Protein AF-A0A928BR32-F1 (afdb_monomer_lite)

Secondary structure (DSSP, 8-state):
-HHHHHHHHHHHHHHHHHHHHHHHHSSPPPHHHHHHHHHHHTGGGS-HHHHHHHHHHHHHHHHH-GGGGGSTTHHHHHHHHHHHHHH-

Structure (mmCIF, N/CA/C/O backbone):
data_AF-A0A928BR32-F1
#
_entry.id   AF-A0A928BR32-F1
#
loop_
_atom_site.group_PDB
_atom_site.id
_atom_site.type_symbol
_atom_site.label_atom_id
_atom_site.label_alt_id
_atom_site.label_comp_id
_atom_site.label_asym_id
_atom_site.label_entity_id
_atom_site.label_seq_id
_atom_site.pdbx_PDB_ins_code
_atom_site.Cartn_x
_atom_site.Cartn_y
_atom_site.Cartn_z
_atom_site.occupancy
_atom_site.B_iso_or_equiv
_atom_site.auth_seq_id
_atom_site.auth_comp_id
_atom_site.auth_asym_id
_atom_site.auth_atom_id
_atom_site.pdbx_PDB_model_num
ATOM 1 N N . MET A 1 1 ? -40.384 20.392 22.896 1.00 57.81 1 MET A N 1
ATOM 2 C CA . MET A 1 1 ? -39.959 19.153 23.590 1.00 57.81 1 MET A CA 1
ATOM 3 C C . MET A 1 1 ? -39.497 18.056 22.629 1.00 57.81 1 MET A C 1
ATOM 5 O O . MET A 1 1 ? -38.373 17.610 22.774 1.00 57.81 1 MET A O 1
ATOM 9 N N . LYS A 1 2 ? -40.272 17.658 21.603 1.00 59.38 2 LYS A N 1
ATOM 10 C CA . LYS A 1 2 ? -39.819 16.631 20.631 1.00 59.38 2 LYS A CA 1
ATOM 11 C C . LYS A 1 2 ? -38.543 17.009 19.852 1.00 59.38 2 LYS A C 1
ATOM 13 O O . LYS A 1 2 ? -37.663 16.175 19.695 1.00 59.38 2 LYS A O 1
ATOM 18 N N . LYS A 1 3 ? -38.414 18.272 19.417 1.00 63.28 3 LYS A N 1
ATOM 19 C CA . LYS A 1 3 ? -37.240 18.757 18.660 1.00 63.28 3 LYS A CA 1
ATOM 20 C C . LYS A 1 3 ? -35.943 18.768 19.484 1.00 63.28 3 LYS A C 1
ATOM 22 O O . LYS A 1 3 ? -34.897 18.442 18.946 1.00 63.28 3 LYS A O 1
ATOM 27 N N . THR A 1 4 ? -36.027 19.085 20.779 1.00 71.56 4 THR A N 1
ATOM 28 C CA . THR A 1 4 ? -34.870 19.145 21.686 1.00 71.56 4 THR A CA 1
ATOM 29 C C . THR A 1 4 ? -34.298 17.766 22.009 1.00 71.56 4 THR A C 1
ATOM 31 O O . THR A 1 4 ? -33.085 17.607 22.076 1.00 71.56 4 THR A O 1
ATOM 34 N N . ILE A 1 5 ? -35.157 16.754 22.162 1.00 74.81 5 ILE A N 1
ATOM 35 C CA . ILE A 1 5 ? -34.714 15.368 22.371 1.00 74.81 5 ILE A CA 1
ATOM 36 C C . ILE A 1 5 ? -33.996 14.856 21.117 1.00 74.81 5 ILE A C 1
ATOM 38 O O . ILE A 1 5 ? -32.915 14.288 21.221 1.00 74.81 5 ILE A O 1
ATOM 42 N N . LEU A 1 6 ? -34.542 15.146 19.930 1.00 73.31 6 LEU A N 1
ATOM 43 C CA . LEU A 1 6 ? -33.954 14.720 18.658 1.00 73.31 6 LEU A CA 1
ATOM 44 C C . LEU A 1 6 ? -32.535 15.277 18.450 1.00 73.31 6 LEU A C 1
ATOM 46 O O . LEU A 1 6 ? -31.641 14.551 18.024 1.00 73.31 6 LEU A O 1
ATOM 50 N N . THR A 1 7 ? -32.316 16.552 18.785 1.00 76.56 7 THR A N 1
ATOM 51 C CA . THR A 1 7 ? -30.999 17.194 18.662 1.00 76.56 7 THR A CA 1
ATOM 52 C C . THR A 1 7 ? -29.975 16.629 19.641 1.00 76.56 7 THR A C 1
ATOM 54 O O . THR A 1 7 ? -28.822 16.448 19.265 1.00 76.56 7 THR A O 1
ATOM 57 N N . ILE A 1 8 ? -30.382 16.300 20.871 1.00 79.31 8 ILE A N 1
ATOM 58 C CA . ILE A 1 8 ? -29.484 15.702 21.873 1.00 79.31 8 ILE A CA 1
ATOM 59 C C . ILE A 1 8 ? -29.078 14.285 21.447 1.00 79.31 8 ILE A C 1
ATOM 61 O O . ILE A 1 8 ? -27.902 13.935 21.519 1.00 79.31 8 ILE A O 1
ATOM 65 N N . SER A 1 9 ? -30.026 13.488 20.946 1.00 78.31 9 SER A N 1
ATOM 66 C CA . SER A 1 9 ? -29.743 12.145 20.430 1.00 78.31 9 SER A CA 1
ATOM 67 C C . SER A 1 9 ? -28.802 12.175 19.222 1.00 78.31 9 SER A C 1
ATOM 69 O O . SER A 1 9 ? -27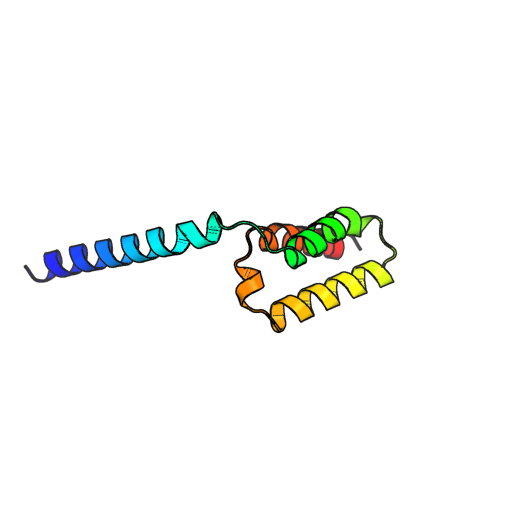.877 11.369 19.155 1.00 78.31 9 SER A O 1
ATOM 71 N N . ALA A 1 10 ? -28.989 13.125 18.300 1.00 78.62 10 ALA A N 1
ATOM 72 C CA . ALA A 1 10 ? -28.101 13.301 17.152 1.00 78.62 10 ALA A CA 1
ATOM 73 C C . ALA A 1 10 ? -26.674 13.689 17.578 1.00 78.62 10 ALA A C 1
ATOM 75 O O . ALA A 1 10 ? -25.709 13.146 17.043 1.00 78.62 10 ALA A O 1
ATOM 76 N N . LEU A 1 11 ? -26.536 14.569 18.578 1.00 80.25 11 LEU A N 1
ATOM 77 C CA . LEU A 1 11 ? -25.229 14.947 19.118 1.00 80.25 11 LEU A CA 1
ATOM 78 C C . LEU A 1 11 ? -24.521 13.756 19.775 1.00 80.25 11 LEU A C 1
ATOM 80 O O . LEU A 1 11 ? -23.343 13.530 19.518 1.00 80.25 11 LEU A O 1
ATOM 84 N N . MET A 1 12 ? -25.238 12.961 20.577 1.00 78.25 12 MET A N 1
ATOM 85 C CA . MET A 1 12 ? -24.657 11.769 21.205 1.00 78.25 12 MET A CA 1
ATOM 86 C C . MET A 1 12 ? -24.205 10.725 20.180 1.00 78.25 12 MET A C 1
ATOM 88 O O . MET A 1 12 ? -23.124 10.162 20.338 1.00 78.25 12 MET A O 1
ATOM 92 N N . LEU A 1 13 ? -24.986 10.488 19.121 1.00 79.75 13 LEU A N 1
ATOM 93 C CA . LEU A 1 13 ? -24.612 9.565 18.043 1.00 79.75 13 LEU A CA 1
ATOM 94 C C . LEU A 1 13 ? -23.362 10.039 17.290 1.00 79.75 13 LEU A C 1
ATOM 96 O O . LEU A 1 13 ? -22.473 9.234 17.021 1.00 79.75 13 LEU A O 1
ATOM 100 N N . ALA A 1 14 ? -23.260 11.340 17.006 1.00 75.06 14 ALA A N 1
ATOM 101 C CA . ALA A 1 14 ? -22.078 11.918 16.371 1.00 75.06 14 ALA A CA 1
ATOM 102 C C . ALA A 1 14 ? -20.832 11.815 17.268 1.00 75.06 14 ALA A C 1
ATOM 104 O O . ALA A 1 14 ? -19.762 11.432 16.796 1.00 75.06 14 ALA A O 1
ATOM 105 N N . CYS A 1 15 ? -20.967 12.086 18.571 1.00 74.56 15 CYS A N 1
ATOM 106 C CA . CYS A 1 15 ? -19.873 11.914 19.526 1.00 74.56 15 CYS A CA 1
ATOM 107 C C . CYS A 1 15 ? -19.437 10.446 19.632 1.00 74.56 15 CYS A C 1
ATOM 109 O O . CYS A 1 15 ? -18.242 10.171 19.578 1.00 74.56 15 CYS A O 1
ATOM 111 N N . LEU A 1 16 ? -20.370 9.494 19.729 1.00 74.31 16 LEU A N 1
ATOM 112 C CA . LEU A 1 16 ? -20.053 8.059 19.775 1.00 74.31 16 LEU A CA 1
ATOM 113 C C . LEU A 1 16 ? -19.326 7.586 18.512 1.00 74.31 16 LEU A C 1
ATOM 115 O O . LEU A 1 16 ? -18.354 6.842 18.617 1.00 74.31 16 LEU A O 1
ATOM 119 N N . ALA A 1 17 ? -19.746 8.055 17.336 1.00 70.19 17 ALA A N 1
ATOM 120 C CA . ALA A 1 17 ? -19.056 7.764 16.082 1.00 70.19 17 ALA A CA 1
ATOM 121 C C . ALA A 1 17 ? -17.622 8.324 16.075 1.00 70.19 17 ALA A C 1
ATOM 123 O O . ALA A 1 17 ? -16.693 7.628 15.674 1.00 70.19 17 ALA A O 1
ATOM 124 N N . PHE A 1 18 ? -17.423 9.548 16.575 1.00 68.81 18 PHE A N 1
ATOM 125 C CA . PHE A 1 18 ? -16.103 10.178 16.650 1.00 68.81 18 PHE A CA 1
ATOM 126 C C . PHE A 1 18 ? -15.160 9.465 17.635 1.00 68.81 18 PHE A C 1
ATOM 128 O O . PHE A 1 18 ? -14.017 9.157 17.296 1.00 68.81 18 PHE A O 1
ATOM 135 N N . TYR A 1 19 ? -15.639 9.146 18.841 1.00 65.44 19 TYR A N 1
ATOM 136 C CA . TYR A 1 19 ? -14.842 8.434 19.847 1.00 65.44 19 TYR A CA 1
ATOM 137 C C . TYR A 1 19 ? -14.586 6.969 19.479 1.00 65.44 19 TYR A C 1
ATOM 139 O O . TYR A 1 19 ? -13.542 6.437 19.846 1.00 65.44 19 TYR A O 1
ATOM 147 N N . GLY A 1 20 ? -15.487 6.328 18.730 1.00 63.06 20 GLY A N 1
ATOM 148 C CA . GLY A 1 20 ? -15.275 4.976 18.212 1.00 63.06 20 GLY A CA 1
ATOM 149 C C . GLY A 1 20 ? -14.187 4.897 17.135 1.00 63.06 20 GLY A C 1
ATOM 150 O O . GLY A 1 20 ? -13.527 3.869 17.018 1.00 63.06 20 GLY A O 1
ATOM 151 N N . TRP A 1 21 ? -13.965 5.977 16.377 1.00 60.06 21 TRP A N 1
ATOM 152 C CA . TRP A 1 21 ? -13.000 5.991 15.270 1.00 60.06 21 TRP A CA 1
ATOM 153 C C . TRP A 1 21 ? -11.574 6.337 15.702 1.00 60.06 21 TRP A C 1
ATOM 155 O O . TRP A 1 21 ? -10.615 5.824 15.134 1.00 60.06 21 TRP A O 1
ATOM 165 N N . LYS A 1 22 ? -11.415 7.173 16.732 1.00 60.12 22 LYS A N 1
ATOM 166 C CA . LYS A 1 22 ? -10.099 7.573 17.253 1.00 60.12 22 LYS A CA 1
ATOM 167 C C . LYS A 1 22 ? -9.123 6.410 17.524 1.00 60.12 22 LYS A C 1
ATOM 169 O O . LYS A 1 22 ? -8.006 6.472 17.017 1.00 60.12 22 LYS A O 1
ATOM 174 N N . PRO A 1 23 ? -9.509 5.328 18.230 1.00 60.66 23 PRO A N 1
ATOM 175 C CA . PRO A 1 23 ? -8.597 4.208 18.474 1.00 60.66 23 PRO A CA 1
ATOM 176 C C . PRO A 1 23 ? -8.218 3.432 17.203 1.00 60.66 23 PRO A C 1
ATOM 178 O O . PRO A 1 23 ? -7.189 2.769 17.196 1.00 60.66 23 PRO A O 1
ATOM 181 N N . LEU A 1 24 ? -9.003 3.527 16.122 1.00 59.03 24 LEU A N 1
ATOM 182 C CA . LEU A 1 24 ? -8.666 2.913 14.830 1.00 59.03 24 LEU A CA 1
ATOM 183 C C . LEU A 1 24 ? -7.613 3.718 14.053 1.00 59.03 24 LEU A C 1
ATOM 185 O O . LEU A 1 24 ? -6.949 3.155 13.191 1.00 59.03 24 LEU A O 1
ATOM 189 N N . LEU A 1 25 ? -7.457 5.012 14.352 1.00 58.66 25 LEU A N 1
ATOM 190 C CA . LEU A 1 25 ? -6.457 5.888 13.727 1.00 58.66 25 LEU A CA 1
ATOM 191 C C . LEU A 1 25 ? -5.142 5.942 14.517 1.00 58.66 25 LEU A C 1
ATOM 193 O O . LEU A 1 25 ? -4.098 6.227 13.946 1.00 58.66 25 LEU A O 1
ATOM 197 N N . GLU A 1 26 ? -5.188 5.663 15.821 1.00 71.56 26 GLU A N 1
ATOM 198 C CA . GLU A 1 26 ? -4.019 5.667 16.714 1.00 71.56 26 GLU A CA 1
ATOM 199 C C . GLU A 1 26 ? -3.438 4.255 16.950 1.00 71.56 26 GLU A C 1
ATOM 201 O O . GLU A 1 26 ? -2.502 4.087 17.733 1.00 71.56 26 GLU A O 1
ATOM 206 N N . GLN A 1 27 ? -3.978 3.221 16.291 1.00 76.31 27 GLN A N 1
ATOM 207 C CA . GLN A 1 27 ? -3.453 1.858 16.398 1.00 76.31 27 GLN A CA 1
ATOM 208 C C . GLN A 1 27 ? -2.113 1.715 15.655 1.00 76.31 27 GLN A C 1
ATOM 210 O O . GLN A 1 27 ? -1.950 2.284 14.576 1.00 76.31 27 GLN A O 1
ATOM 215 N N . PRO A 1 28 ? -1.153 0.936 16.182 1.00 86.75 28 PRO A N 1
ATOM 216 C CA . PRO A 1 28 ? 0.070 0.634 15.451 1.00 86.75 28 PRO A CA 1
ATOM 217 C C . PRO A 1 28 ? -0.244 -0.161 14.178 1.00 86.75 28 PRO A C 1
ATOM 219 O O . PRO A 1 28 ? -1.121 -1.028 14.179 1.00 86.75 28 PRO A O 1
ATOM 222 N N . SER A 1 29 ? 0.502 0.111 13.106 1.00 92.62 29 SER A N 1
ATOM 223 C CA . SER A 1 29 ? 0.370 -0.629 11.850 1.00 92.62 29 SER A CA 1
ATOM 224 C C . SER A 1 29 ? 0.774 -2.092 12.023 1.00 92.62 29 SER A C 1
ATOM 226 O O . SER A 1 29 ? 1.734 -2.414 12.735 1.00 92.62 29 SER A O 1
ATOM 228 N N . SER A 1 30 ? 0.055 -2.986 11.352 1.00 94.12 30 SER A N 1
ATOM 229 C CA . SER A 1 30 ? 0.386 -4.409 11.344 1.00 94.12 30 SER A CA 1
ATOM 230 C C . SER A 1 30 ? 1.749 -4.671 10.680 1.00 94.12 30 SER A C 1
ATOM 232 O O . SER A 1 30 ? 2.129 -3.954 9.754 1.00 94.12 30 SER A O 1
ATOM 234 N N . PRO A 1 31 ? 2.487 -5.727 11.075 1.00 96.12 31 PRO A N 1
ATOM 235 C CA . PRO A 1 31 ? 3.772 -6.055 10.448 1.00 96.12 31 PRO A CA 1
ATOM 236 C C . PRO A 1 31 ? 3.677 -6.240 8.927 1.00 96.12 31 PRO A C 1
ATOM 238 O O . PRO A 1 31 ? 4.568 -5.827 8.192 1.00 96.12 31 PRO A O 1
ATOM 241 N N . GLN A 1 32 ? 2.566 -6.811 8.450 1.00 96.62 32 GLN A N 1
ATOM 242 C CA . GLN A 1 32 ? 2.320 -6.991 7.022 1.00 96.62 32 GLN A CA 1
ATOM 243 C C . GLN A 1 32 ? 2.172 -5.645 6.297 1.00 96.62 32 GLN A C 1
ATOM 245 O O . GLN A 1 32 ? 2.753 -5.453 5.233 1.00 96.62 32 GLN A O 1
ATOM 250 N N . MET A 1 33 ? 1.433 -4.696 6.879 1.00 97.00 33 MET A N 1
ATOM 251 C CA . MET A 1 33 ? 1.270 -3.357 6.304 1.00 97.00 33 MET A CA 1
ATOM 252 C C . MET A 1 33 ? 2.567 -2.550 6.339 1.00 97.00 33 MET A C 1
ATOM 254 O O . MET A 1 33 ? 2.856 -1.849 5.377 1.00 97.00 33 MET A O 1
ATOM 258 N N . GLN A 1 34 ? 3.396 -2.712 7.373 1.00 97.75 34 GLN A N 1
ATOM 259 C CA . GLN A 1 34 ? 4.742 -2.128 7.400 1.00 97.75 34 GLN A CA 1
ATOM 260 C C . GLN A 1 34 ? 5.628 -2.673 6.270 1.00 97.75 34 GLN A C 1
ATOM 262 O O . GLN A 1 34 ? 6.346 -1.902 5.638 1.00 97.75 34 GLN A O 1
ATOM 267 N N . SER A 1 35 ? 5.551 -3.976 5.974 1.00 97.88 35 SER A N 1
ATOM 268 C CA . SER A 1 35 ? 6.277 -4.576 4.846 1.00 97.88 35 SER A CA 1
ATOM 269 C C . SER A 1 35 ? 5.812 -4.001 3.510 1.00 97.88 35 SER A C 1
ATOM 271 O O . SER A 1 35 ? 6.638 -3.592 2.697 1.00 97.88 35 SER A O 1
ATOM 273 N N . TYR A 1 36 ? 4.494 -3.924 3.293 1.00 98.25 36 TYR A N 1
ATOM 274 C CA . TYR A 1 36 ? 3.952 -3.323 2.074 1.00 98.25 36 TYR A CA 1
ATOM 275 C C . TYR A 1 36 ? 4.313 -1.844 1.950 1.00 98.25 36 TYR A C 1
ATOM 277 O O . TYR A 1 36 ? 4.581 -1.375 0.848 1.00 98.25 36 TYR A O 1
ATOM 285 N N . PHE A 1 37 ? 4.360 -1.114 3.064 1.00 98.25 37 PHE A N 1
ATOM 286 C CA . PHE A 1 37 ? 4.791 0.276 3.082 1.00 98.25 37 PHE A CA 1
ATOM 287 C C . PHE A 1 37 ? 6.232 0.429 2.595 1.00 98.25 37 PHE A C 1
ATOM 289 O O . PHE A 1 37 ? 6.453 1.138 1.615 1.00 98.25 37 PHE A O 1
ATOM 296 N N . GLN A 1 38 ? 7.178 -0.300 3.189 1.00 97.75 38 GLN A N 1
ATOM 297 C CA . GLN A 1 38 ? 8.592 -0.252 2.795 1.00 97.75 38 GLN A CA 1
ATOM 298 C C . GLN A 1 38 ? 8.802 -0.599 1.317 1.00 97.75 38 GLN A C 1
ATOM 300 O O . GLN A 1 38 ? 9.603 0.029 0.629 1.00 97.75 38 GLN A O 1
ATOM 305 N N . GLU A 1 39 ? 8.072 -1.592 0.811 1.00 97.69 39 GLU A N 1
ATOM 306 C CA . GLU A 1 39 ? 8.153 -1.976 -0.597 1.00 97.69 39 GLU A CA 1
ATOM 307 C C . GLU A 1 39 ? 7.512 -0.919 -1.514 1.00 97.69 39 GLU A C 1
ATOM 309 O O . GLU A 1 39 ? 8.051 -0.610 -2.579 1.00 97.69 39 GLU A O 1
ATOM 314 N N . SER A 1 40 ? 6.422 -0.280 -1.072 1.00 98.00 40 SER A N 1
ATOM 315 C CA . SER A 1 40 ? 5.763 0.795 -1.820 1.00 98.00 40 SER A CA 1
ATOM 316 C C . SER A 1 40 ? 6.647 2.034 -2.012 1.00 98.00 40 SER A C 1
ATOM 318 O O . SER A 1 40 ? 6.557 2.683 -3.054 1.00 98.00 40 SER A O 1
ATOM 320 N N . GLU A 1 41 ? 7.527 2.349 -1.053 1.00 97.69 41 GLU A N 1
ATOM 321 C CA . GLU A 1 41 ? 8.414 3.524 -1.110 1.00 97.69 41 GLU A CA 1
ATOM 322 C C . GLU A 1 41 ? 9.424 3.452 -2.265 1.00 97.69 41 GLU A C 1
ATOM 324 O O . GLU A 1 41 ? 9.881 4.479 -2.768 1.00 97.69 41 GLU A O 1
ATOM 329 N N . VAL A 1 42 ? 9.763 2.243 -2.719 1.00 96.44 42 VAL A N 1
ATOM 330 C CA . VAL A 1 42 ? 10.789 2.019 -3.747 1.00 96.44 42 VAL A CA 1
ATOM 331 C C . VAL A 1 42 ? 10.212 1.603 -5.103 1.00 96.44 42 VAL A C 1
ATOM 333 O O . VAL A 1 42 ? 10.981 1.304 -6.021 1.00 96.44 42 VAL A O 1
ATOM 336 N N . LEU A 1 43 ? 8.885 1.647 -5.278 1.00 95.06 43 LEU A N 1
ATOM 337 C CA . LEU A 1 43 ? 8.187 1.229 -6.504 1.00 95.06 43 LEU A CA 1
ATOM 338 C C . LEU A 1 43 ? 8.764 1.834 -7.787 1.00 95.06 43 LEU A C 1
ATOM 340 O O . LEU A 1 43 ? 8.973 1.122 -8.766 1.00 95.06 43 LEU A O 1
ATOM 344 N N . GLY A 1 44 ? 9.077 3.132 -7.780 1.00 92.25 44 GLY A N 1
ATOM 345 C CA . GLY A 1 44 ? 9.623 3.831 -8.951 1.00 92.25 44 GLY A CA 1
ATOM 346 C C . GLY A 1 44 ? 11.029 3.382 -9.368 1.00 92.25 44 GLY A C 1
ATOM 347 O O . GLY A 1 44 ? 11.489 3.735 -10.448 1.00 92.25 44 GLY A O 1
ATOM 348 N N . THR A 1 45 ? 11.722 2.612 -8.525 1.00 93.62 45 THR A N 1
ATOM 349 C CA . THR A 1 45 ? 13.060 2.064 -8.812 1.00 93.62 45 THR A CA 1
ATOM 350 C C . THR A 1 45 ? 13.040 0.579 -9.158 1.00 93.62 45 THR A C 1
ATOM 352 O O . THR A 1 45 ? 14.055 0.023 -9.582 1.00 93.62 45 THR A O 1
ATOM 355 N N . MET A 1 46 ? 11.893 -0.077 -8.979 1.00 94.19 46 MET A N 1
ATOM 356 C CA . MET A 1 46 ? 11.732 -1.492 -9.267 1.00 94.19 46 MET A CA 1
ATOM 357 C C . MET A 1 46 ? 11.564 -1.742 -10.771 1.00 94.19 46 MET A C 1
ATOM 359 O O . MET A 1 46 ? 11.011 -0.907 -11.489 1.00 94.19 46 MET A O 1
ATOM 363 N N . PRO A 1 47 ? 11.955 -2.930 -11.267 1.00 95.44 47 PRO A N 1
ATOM 364 C CA . PRO A 1 47 ? 11.513 -3.394 -12.576 1.00 95.44 47 PRO A CA 1
ATOM 365 C C . PRO A 1 47 ? 9.979 -3.417 -12.666 1.00 95.44 47 PRO A C 1
ATOM 367 O O . PRO A 1 47 ? 9.312 -3.808 -11.706 1.00 95.44 47 PRO A O 1
ATOM 370 N N . ALA A 1 48 ? 9.422 -3.071 -13.831 1.00 94.12 48 ALA A N 1
ATOM 371 C CA . ALA A 1 48 ? 7.972 -2.958 -14.032 1.00 94.12 48 ALA A CA 1
ATOM 372 C C . ALA A 1 48 ? 7.195 -4.241 -13.674 1.00 94.12 48 ALA A C 1
ATOM 374 O O . ALA A 1 48 ? 6.129 -4.175 -13.060 1.00 94.12 48 ALA A O 1
ATOM 375 N N . ASP A 1 49 ? 7.755 -5.414 -13.982 1.00 95.94 49 ASP A N 1
ATOM 376 C CA . ASP A 1 49 ? 7.154 -6.702 -13.616 1.00 95.94 49 ASP A CA 1
ATOM 377 C C . ASP A 1 49 ? 7.080 -6.897 -12.096 1.00 95.94 49 ASP A C 1
ATOM 379 O O . ASP A 1 49 ? 6.100 -7.441 -11.588 1.00 95.94 49 ASP A O 1
ATOM 383 N N . SER A 1 50 ? 8.106 -6.461 -11.360 1.00 96.69 50 SER A N 1
ATOM 384 C CA . SER A 1 50 ? 8.141 -6.556 -9.898 1.00 96.69 50 SER A CA 1
ATOM 385 C C . SER A 1 50 ? 7.138 -5.598 -9.265 1.00 96.69 50 SER A C 1
ATOM 387 O O . SER A 1 50 ? 6.354 -6.021 -8.420 1.00 96.69 50 SER A O 1
ATOM 389 N N . ALA A 1 51 ? 7.093 -4.348 -9.735 1.00 97.00 51 ALA A N 1
ATOM 390 C CA . ALA A 1 51 ? 6.110 -3.367 -9.283 1.00 97.00 51 ALA A CA 1
ATOM 391 C C . ALA A 1 51 ? 4.671 -3.846 -9.545 1.00 97.00 51 ALA A C 1
ATOM 393 O O . ALA A 1 51 ? 3.819 -3.785 -8.663 1.00 97.00 51 ALA A O 1
ATOM 394 N N . SER A 1 52 ? 4.412 -4.424 -10.722 1.00 96.44 52 SER A N 1
ATOM 395 C CA . SER A 1 52 ? 3.101 -4.994 -11.058 1.00 96.44 52 SER A CA 1
ATOM 396 C C . SER A 1 52 ? 2.711 -6.140 -10.120 1.00 96.44 52 SER A C 1
ATOM 398 O O . SER A 1 52 ? 1.563 -6.215 -9.680 1.00 96.44 52 SER A O 1
ATOM 400 N N . ARG A 1 53 ? 3.655 -7.026 -9.773 1.00 97.62 53 ARG A N 1
ATOM 401 C CA . ARG A 1 53 ? 3.408 -8.115 -8.812 1.00 97.62 53 ARG A CA 1
ATOM 402 C C . ARG A 1 53 ? 3.106 -7.585 -7.418 1.00 97.62 53 ARG A C 1
ATOM 404 O O . ARG A 1 53 ? 2.158 -8.071 -6.813 1.00 97.62 53 AR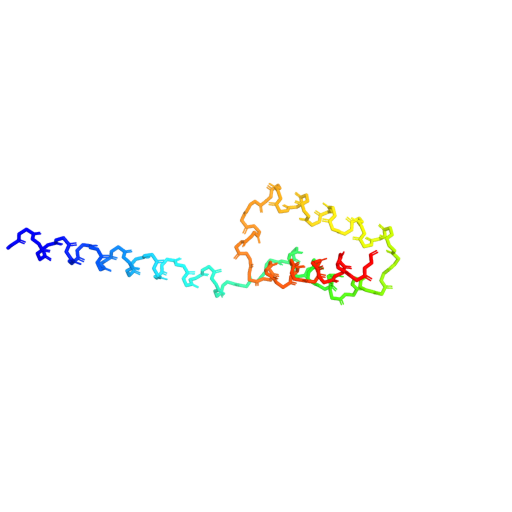G A O 1
ATOM 411 N N . PHE A 1 54 ? 3.858 -6.592 -6.946 1.00 97.81 54 PHE A N 1
ATOM 412 C CA . PHE A 1 54 ? 3.586 -5.931 -5.671 1.00 97.81 54 PHE A CA 1
ATOM 413 C C . PHE A 1 54 ? 2.160 -5.369 -5.629 1.00 97.81 54 PHE A C 1
ATOM 415 O O . PHE A 1 54 ? 1.417 -5.652 -4.693 1.00 97.81 54 PHE A O 1
ATOM 422 N N . ILE A 1 55 ? 1.751 -4.620 -6.662 1.00 97.62 55 ILE A N 1
ATOM 423 C CA . ILE A 1 55 ? 0.419 -3.997 -6.713 1.00 97.62 55 ILE A CA 1
ATOM 424 C C . ILE A 1 55 ? -0.669 -5.072 -6.634 1.00 97.62 55 ILE A C 1
ATOM 426 O O . ILE A 1 55 ? -1.603 -4.952 -5.842 1.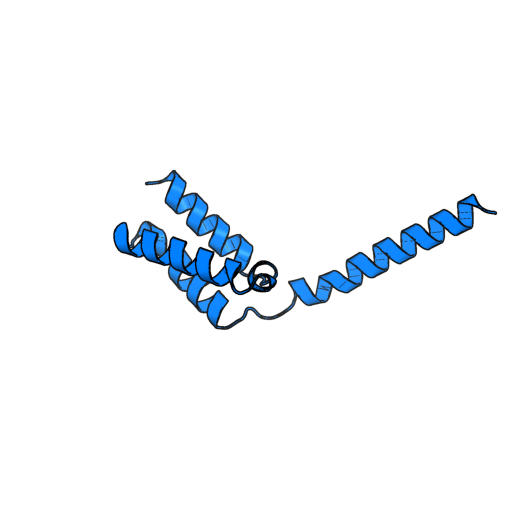00 97.62 55 ILE A O 1
ATOM 430 N N . VAL A 1 56 ? -0.536 -6.145 -7.418 1.00 97.94 56 VAL A N 1
ATOM 431 C CA . VAL A 1 56 ? -1.493 -7.260 -7.410 1.00 97.94 56 VAL A CA 1
ATOM 432 C C . VAL A 1 56 ? -1.522 -7.965 -6.054 1.00 97.94 56 VAL A C 1
ATOM 434 O O . VAL A 1 56 ? -2.608 -8.272 -5.564 1.00 97.94 56 VAL A O 1
ATOM 437 N N . ASP A 1 57 ? -0.365 -8.202 -5.436 1.00 98.31 57 ASP A N 1
ATOM 438 C CA . ASP A 1 57 ? -0.271 -8.857 -4.130 1.00 98.31 57 ASP A CA 1
ATOM 439 C C . ASP A 1 57 ? -0.915 -8.009 -3.023 1.00 98.31 57 ASP A C 1
ATOM 441 O O . ASP A 1 57 ? -1.775 -8.499 -2.292 1.00 98.31 57 ASP A O 1
ATOM 445 N N . PHE A 1 58 ? -0.611 -6.710 -2.969 1.00 98.25 58 PHE A N 1
ATOM 446 C CA . PHE A 1 58 ? -1.228 -5.774 -2.027 1.00 98.25 58 PHE A CA 1
ATOM 447 C C . PHE A 1 58 ? -2.751 -5.679 -2.214 1.00 98.25 58 PHE A C 1
ATOM 449 O O . PHE A 1 58 ? -3.522 -5.733 -1.246 1.00 98.25 58 PHE A O 1
ATOM 456 N N . MET A 1 59 ? -3.224 -5.589 -3.462 1.00 97.31 59 MET A N 1
ATOM 457 C CA . MET A 1 59 ? -4.659 -5.608 -3.759 1.00 97.31 59 MET A CA 1
ATOM 458 C C . MET A 1 59 ? -5.301 -6.932 -3.325 1.00 97.31 59 MET A C 1
ATOM 460 O O . MET A 1 59 ? -6.353 -6.924 -2.686 1.00 97.31 59 MET A O 1
ATOM 464 N N . GLY A 1 60 ? -4.654 -8.066 -3.597 1.00 98.00 60 GLY A N 1
ATOM 465 C CA . GLY A 1 60 ? -5.109 -9.384 -3.156 1.00 98.00 60 GLY A CA 1
ATOM 466 C C . GLY A 1 60 ? -5.194 -9.490 -1.632 1.00 98.00 60 GLY A C 1
ATOM 467 O O . GLY A 1 60 ? -6.219 -9.912 -1.091 1.00 98.00 60 GLY A O 1
ATOM 468 N N . TYR A 1 61 ? -4.166 -9.028 -0.923 1.00 97.94 61 TYR A N 1
ATOM 469 C CA . TYR A 1 61 ? -4.137 -8.997 0.535 1.00 97.94 61 TYR A CA 1
ATOM 470 C C . TYR A 1 61 ? -5.281 -8.164 1.119 1.00 97.94 61 TYR A C 1
ATOM 472 O O . TYR A 1 61 ? -5.974 -8.631 2.026 1.00 97.94 61 TYR A O 1
ATOM 480 N N . THR A 1 62 ? -5.524 -6.962 0.592 1.00 97.25 62 THR A N 1
ATOM 481 C CA . THR A 1 62 ? -6.580 -6.060 1.092 1.00 97.25 62 THR A CA 1
ATOM 482 C C . THR A 1 62 ? -7.989 -6.536 0.732 1.00 97.25 62 THR A C 1
ATOM 484 O O . THR A 1 62 ? -8.938 -6.249 1.466 1.00 97.25 62 THR A O 1
ATOM 487 N N . MET A 1 63 ? -8.142 -7.312 -0.345 1.00 97.00 63 MET A N 1
ATOM 488 C CA . MET A 1 63 ? -9.383 -8.027 -0.659 1.00 97.00 63 MET A CA 1
ATOM 489 C C . MET A 1 63 ? -9.658 -9.163 0.332 1.00 97.00 63 MET A C 1
ATOM 491 O O . MET A 1 63 ? -10.788 -9.305 0.799 1.00 97.00 63 MET A O 1
ATOM 495 N N . LEU A 1 64 ? -8.637 -9.955 0.673 1.00 97.88 64 LEU A N 1
ATOM 496 C CA . LEU A 1 64 ? -8.751 -11.062 1.631 1.00 97.88 64 LEU A CA 1
ATOM 497 C C . LEU A 1 64 ? -8.878 -10.573 3.081 1.00 97.88 64 LEU A C 1
ATOM 499 O O . LEU A 1 64 ? -9.510 -11.233 3.904 1.00 97.88 64 LEU A O 1
ATOM 503 N N . ASN A 1 65 ? -8.325 -9.398 3.384 1.00 96.00 65 ASN A N 1
ATOM 504 C CA . ASN A 1 65 ? -8.315 -8.794 4.712 1.00 96.00 65 ASN A CA 1
ATOM 505 C C . ASN A 1 65 ? -8.912 -7.378 4.665 1.00 96.00 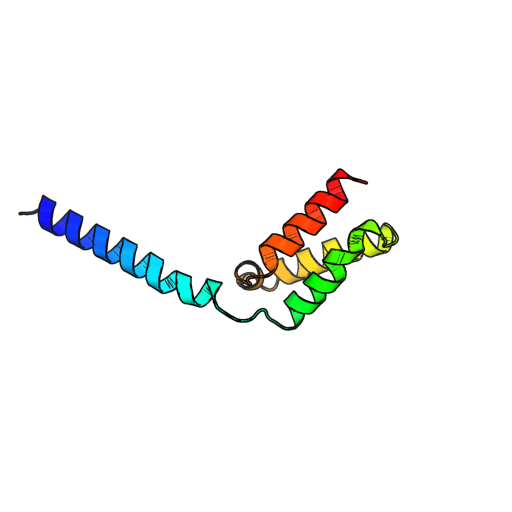65 ASN A C 1
ATOM 507 O O . ASN A 1 65 ? -8.171 -6.400 4.759 1.00 96.00 65 ASN A O 1
ATOM 511 N N . PRO A 1 66 ? -10.249 -7.215 4.601 1.00 93.69 66 PRO A N 1
ATOM 512 C CA . PRO A 1 66 ? -10.871 -5.894 4.452 1.00 93.69 66 PRO A CA 1
ATOM 513 C C . PRO A 1 66 ? -10.515 -4.887 5.556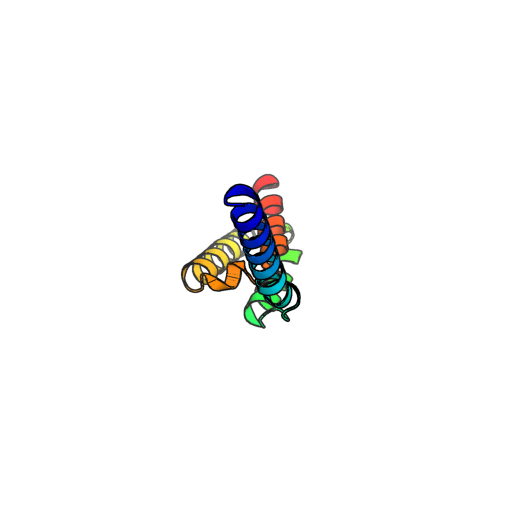 1.00 93.69 66 PRO A C 1
ATOM 515 O O . PRO A 1 66 ? -10.547 -3.679 5.331 1.00 93.69 66 PRO A O 1
ATOM 518 N N . ARG A 1 67 ? -10.142 -5.370 6.751 1.00 90.25 67 ARG A N 1
ATOM 519 C CA . ARG A 1 67 ? -9.672 -4.529 7.864 1.00 90.25 67 ARG A CA 1
ATOM 520 C C . ARG A 1 67 ? -8.316 -3.870 7.602 1.00 90.25 67 ARG A C 1
ATOM 522 O O . ARG A 1 67 ? -8.031 -2.871 8.247 1.00 90.25 67 ARG A O 1
ATOM 529 N N . ALA A 1 68 ? -7.521 -4.365 6.652 1.00 93.62 68 ALA A N 1
ATOM 530 C CA . ALA A 1 68 ? -6.259 -3.742 6.252 1.00 93.62 68 ALA A CA 1
ATOM 531 C C . ALA A 1 68 ? -6.457 -2.317 5.710 1.00 93.62 68 ALA A C 1
ATOM 533 O O . ALA A 1 68 ? -5.574 -1.485 5.857 1.00 93.62 68 ALA A O 1
ATOM 534 N N . LYS A 1 69 ? -7.643 -1.998 5.170 1.00 93.69 69 LYS A N 1
ATOM 535 C CA . LYS A 1 69 ? -7.996 -0.633 4.739 1.00 93.69 69 LYS A CA 1
ATOM 536 C C . LYS A 1 69 ? -8.148 0.367 5.888 1.00 93.69 69 LYS A C 1
ATOM 538 O O . LYS A 1 69 ? -8.244 1.563 5.647 1.00 93.69 69 LYS A O 1
ATOM 543 N N . LEU A 1 70 ? -8.235 -0.125 7.124 1.00 91.94 70 LEU A N 1
ATOM 544 C CA . LEU A 1 70 ? -8.291 0.691 8.338 1.00 91.94 70 LEU A CA 1
ATOM 545 C C . LEU A 1 70 ? -6.911 0.846 8.992 1.00 91.94 70 LEU A C 1
ATOM 547 O O . LEU A 1 70 ? -6.810 1.500 10.027 1.00 91.94 70 LEU A O 1
ATOM 551 N N . ASP A 1 71 ? -5.875 0.207 8.443 1.00 94.06 71 ASP A N 1
ATOM 552 C CA . ASP A 1 71 ? -4.507 0.358 8.930 1.00 94.06 71 ASP A CA 1
ATOM 553 C C .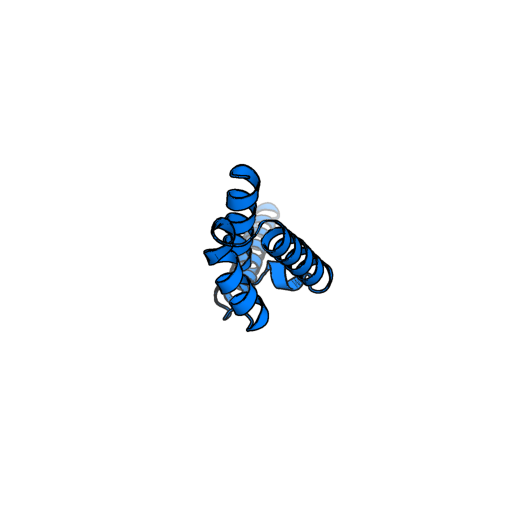 ASP A 1 71 ? -3.997 1.770 8.582 1.00 94.06 71 ASP A C 1
ATOM 555 O O . ASP A 1 71 ? -4.243 2.241 7.465 1.00 94.06 71 ASP A O 1
ATOM 559 N N . PRO A 1 72 ? -3.300 2.458 9.504 1.00 93.81 72 PRO A N 1
ATOM 560 C CA . PRO A 1 72 ? -2.846 3.832 9.288 1.00 93.81 72 PRO A CA 1
ATOM 561 C C . PRO A 1 72 ? -1.928 4.004 8.069 1.00 93.81 72 PRO A C 1
ATOM 563 O O . PRO A 1 72 ? -1.897 5.099 7.517 1.00 93.81 72 PRO A O 1
ATOM 566 N N . LEU A 1 73 ? -1.222 2.956 7.620 1.00 95.94 73 LEU A N 1
ATOM 567 C CA . LEU A 1 73 ? -0.327 3.031 6.453 1.00 95.94 73 LEU A CA 1
ATOM 568 C C . LEU A 1 73 ? -1.036 2.793 5.112 1.00 95.94 73 LEU A C 1
ATOM 570 O O . LEU A 1 73 ? -0.454 3.048 4.059 1.00 95.94 73 LEU A O 1
ATOM 574 N N . TYR A 1 74 ? -2.288 2.319 5.111 1.00 96.25 74 TYR A N 1
ATOM 575 C CA . TYR A 1 74 ? -3.017 2.037 3.868 1.00 96.25 74 TYR A CA 1
ATOM 576 C C . TYR A 1 74 ? -3.088 3.244 2.910 1.00 96.25 74 TYR A C 1
ATOM 578 O O . TYR A 1 74 ? -2.776 3.059 1.731 1.00 96.25 74 TYR A O 1
ATOM 586 N N . PRO A 1 75 ? -3.438 4.470 3.362 1.00 96.19 75 PRO A N 1
ATOM 587 C CA . PRO A 1 75 ? -3.550 5.622 2.464 1.00 96.19 75 PRO A CA 1
ATOM 588 C C . PRO A 1 75 ? -2.228 5.992 1.778 1.00 96.19 75 PRO A C 1
ATOM 590 O O . PRO A 1 75 ? -2.224 6.416 0.624 1.00 96.19 75 PRO A O 1
ATOM 593 N N . GLU A 1 76 ? -1.100 5.825 2.469 1.00 97.00 76 GLU A N 1
ATOM 594 C CA . GLU A 1 76 ? 0.226 6.149 1.933 1.00 97.00 76 GLU A CA 1
ATOM 595 C C . GLU A 1 76 ? 0.664 5.126 0.881 1.00 97.00 76 GLU A C 1
ATOM 597 O O . GLU A 1 76 ? 1.133 5.508 -0.190 1.00 97.00 76 GLU A O 1
ATOM 602 N N . ILE A 1 77 ? 0.420 3.836 1.128 1.00 98.25 77 ILE A N 1
ATOM 603 C CA . ILE A 1 77 ? 0.684 2.772 0.149 1.00 98.25 77 ILE A CA 1
ATOM 604 C C . ILE A 1 77 ? -0.158 2.980 -1.113 1.00 98.25 77 ILE A C 1
ATOM 606 O O . ILE A 1 77 ? 0.359 2.897 -2.227 1.00 98.25 77 ILE A O 1
ATOM 610 N N . GLU A 1 78 ? -1.447 3.290 -0.954 1.00 97.88 78 GLU A N 1
ATOM 611 C CA . GLU A 1 78 ? -2.354 3.565 -2.074 1.00 97.88 78 GLU A CA 1
ATOM 612 C C . GLU A 1 78 ? -1.886 4.778 -2.894 1.00 97.88 78 GLU A C 1
ATOM 614 O O . GLU A 1 78 ? -1.866 4.725 -4.125 1.00 97.88 78 GLU A O 1
ATOM 619 N N . SER A 1 79 ? -1.424 5.837 -2.222 1.00 97.88 79 SER A N 1
ATOM 620 C CA . SER A 1 79 ? -0.821 7.012 -2.862 1.00 97.88 79 SER A CA 1
ATOM 621 C C . SER A 1 79 ? 0.440 6.656 -3.658 1.00 97.88 79 SER A C 1
ATOM 623 O O . SER A 1 79 ? 0.576 7.061 -4.814 1.00 97.88 79 SER A O 1
ATOM 625 N N . ASN A 1 80 ? 1.342 5.847 -3.094 1.00 98.06 80 ASN A N 1
ATOM 626 C CA . ASN A 1 80 ? 2.562 5.404 -3.776 1.00 98.06 80 ASN A CA 1
ATOM 627 C C . ASN A 1 80 ? 2.246 4.589 -5.041 1.00 98.06 80 ASN A C 1
ATOM 629 O O . ASN A 1 80 ? 2.825 4.842 -6.101 1.00 98.06 80 ASN A O 1
ATOM 633 N N . ILE A 1 81 ? 1.276 3.671 -4.962 1.00 97.69 81 ILE A N 1
ATOM 634 C CA . ILE A 1 81 ? 0.795 2.885 -6.110 1.00 97.69 81 ILE A CA 1
ATOM 635 C C . ILE A 1 81 ? 0.183 3.791 -7.183 1.00 97.69 81 ILE A C 1
ATOM 637 O O . ILE A 1 81 ? 0.471 3.625 -8.373 1.00 97.69 81 ILE A O 1
ATOM 641 N N . TYR A 1 82 ? -0.647 4.758 -6.786 1.00 96.75 82 TYR A N 1
ATOM 642 C CA . TYR A 1 82 ? -1.245 5.716 -7.714 1.00 96.75 82 TYR A CA 1
ATOM 643 C C . TYR A 1 82 ? -0.170 6.535 -8.439 1.00 96.75 82 TYR A C 1
ATOM 645 O O . TYR A 1 82 ? -0.168 6.598 -9.668 1.00 96.75 82 TYR A O 1
ATOM 653 N N . ASN A 1 83 ? 0.791 7.094 -7.702 1.00 96.06 83 ASN A N 1
ATOM 654 C CA . ASN A 1 83 ? 1.880 7.891 -8.270 1.00 96.06 83 ASN A CA 1
ATOM 655 C C . ASN A 1 83 ? 2.739 7.080 -9.248 1.00 96.06 83 ASN A C 1
ATOM 657 O O . ASN A 1 83 ? 3.100 7.581 -10.317 1.00 96.06 83 ASN A O 1
ATOM 661 N N . TYR A 1 84 ? 3.027 5.818 -8.914 1.00 94.75 84 TYR A N 1
ATOM 662 C CA . TYR A 1 84 ? 3.710 4.892 -9.814 1.00 94.75 84 TYR A CA 1
ATOM 663 C C . TYR A 1 84 ? 2.928 4.697 -11.120 1.00 94.75 84 TYR A C 1
ATOM 665 O O . TYR A 1 84 ? 3.503 4.865 -12.196 1.00 94.75 84 TYR A O 1
ATOM 673 N N . SER A 1 85 ? 1.624 4.423 -11.012 1.00 92.19 85 SER A N 1
ATOM 674 C CA . SER A 1 85 ? 0.727 4.112 -12.139 1.00 92.19 85 SER A CA 1
ATOM 675 C C . SER A 1 85 ? 0.460 5.298 -13.069 1.00 92.19 85 SER A C 1
ATOM 677 O O . SER A 1 85 ? 0.046 5.108 -14.204 1.00 92.19 85 SER A O 1
ATOM 679 N N . VAL A 1 86 ? 0.642 6.532 -12.592 1.00 91.88 86 VAL A N 1
ATOM 680 C CA . VAL A 1 86 ? 0.533 7.745 -13.422 1.00 91.88 86 VAL A CA 1
ATOM 681 C C . VAL A 1 86 ? 1.847 8.046 -14.154 1.00 91.88 86 VAL A C 1
ATOM 683 O O . VAL A 1 86 ? 1.839 8.724 -15.179 1.00 91.88 86 VAL A O 1
ATOM 686 N N . SER A 1 87 ? 2.975 7.565 -13.628 1.00 88.44 87 SER A N 1
ATOM 687 C CA . SER A 1 87 ? 4.315 7.888 -14.135 1.00 88.44 87 SER A CA 1
ATOM 688 C C . SER A 1 87 ? 4.870 6.867 -15.139 1.00 88.44 87 SER A C 1
ATOM 690 O O . SER A 1 87 ? 5.913 7.136 -15.735 1.00 88.44 87 SER A O 1
ATOM 692 N N . HIS A 1 88 ? 4.209 5.718 -15.315 1.00 83.94 88 HIS A N 1
ATOM 693 C CA . HIS A 1 88 ? 4.622 4.592 -16.165 1.00 83.94 88 HIS A CA 1
ATOM 694 C C . HIS A 1 88 ? 3.437 4.075 -16.980 1.00 83.94 88 HIS A C 1
ATOM 696 O O . HIS A 1 88 ? 3.675 3.626 -18.123 1.00 83.94 88 HIS A O 1
#

Organism: Xylanibacter ruminicola (NCBI:txid839)

Sequence (88 aa):
MKKTILTISALMLACLAFYGWKPLLEQPSSPQMQSYFQESEVLGTMPADSASRFIVDFMGYTMLNPRAKLDPLYPEIESNIYNYSVSH

Foldseek 3Di:
DVVVVVVVVVVVVVVCVVVVLVCLQVDAADPVLVVLLVVLVCLLVDDPVVSVVSVVVVVVVCVVPVSNCSGNSNVVSVVSNVVSVVVD

Radius of gyration: 19.02 Å; chains: 1; bounding box: 53×30×40 Å

pLDDT: mean 87.75, std 12.81, range [57.81, 98.31]